Protein AF-A0A3Q3KIP5-F1 (afdb_monomer_lite)

Structure (mmCIF, N/CA/C/O backbone):
data_AF-A0A3Q3KIP5-F1
#
_entry.id   AF-A0A3Q3KIP5-F1
#
loop_
_atom_site.group_PDB
_atom_site.id
_atom_site.type_symbol
_atom_site.label_atom_id
_atom_site.label_alt_id
_atom_site.label_comp_id
_atom_site.label_asym_id
_atom_site.label_entity_id
_atom_site.label_seq_id
_atom_site.pdbx_PDB_ins_code
_atom_site.Cartn_x
_atom_site.Cartn_y
_atom_site.Cartn_z
_atom_site.occupancy
_atom_site.B_iso_or_equiv
_atom_site.auth_seq_id
_atom_site.auth_comp_id
_atom_site.auth_asym_id
_atom_site.auth_atom_id
_atom_site.pdbx_PDB_model_num
ATOM 1 N N . MET A 1 1 ? -12.267 -13.532 -20.232 1.00 54.22 1 MET A N 1
ATOM 2 C CA . MET A 1 1 ? -12.290 -14.287 -21.501 1.00 54.22 1 MET A CA 1
ATOM 3 C C . MET A 1 1 ? -12.436 -13.272 -22.616 1.00 54.22 1 MET A C 1
ATOM 5 O O . MET A 1 1 ? -13.356 -12.477 -22.500 1.00 54.22 1 MET A O 1
ATOM 9 N N . MET A 1 2 ? -11.469 -13.265 -23.543 1.00 41.56 2 MET A N 1
ATOM 10 C CA . MET A 1 2 ? -11.248 -12.455 -24.765 1.00 41.56 2 MET A CA 1
ATOM 11 C C . MET A 1 2 ? -9.712 -12.275 -24.835 1.00 41.56 2 MET A C 1
ATOM 13 O O . MET A 1 2 ? -9.169 -11.441 -24.117 1.00 41.56 2 MET A O 1
ATOM 17 N N . ASP A 1 3 ? -8.959 -13.288 -25.280 1.00 44.38 3 ASP A N 1
ATOM 18 C CA . ASP A 1 3 ? -8.572 -13.554 -26.686 1.00 44.38 3 ASP A CA 1
ATOM 19 C C . ASP A 1 3 ? -7.635 -12.470 -27.248 1.00 44.38 3 ASP A C 1
ATOM 21 O O . ASP A 1 3 ? -7.886 -11.287 -27.075 1.00 44.38 3 ASP A O 1
ATOM 25 N N . LEU A 1 4 ? -6.559 -12.744 -27.982 1.00 45.50 4 LEU A N 1
ATOM 26 C CA . LEU A 1 4 ? -5.890 -13.973 -28.396 1.00 45.50 4 LEU A CA 1
ATOM 27 C C . LEU A 1 4 ? -4.598 -13.511 -29.095 1.00 45.50 4 LEU A C 1
ATOM 29 O O . LEU A 1 4 ? -4.574 -12.483 -29.771 1.00 45.50 4 LEU A O 1
ATOM 33 N N . PHE A 1 5 ? -3.533 -14.285 -28.928 1.00 45.41 5 PHE A N 1
ATOM 34 C CA . PHE A 1 5 ? -2.300 -14.221 -29.707 1.00 45.41 5 PHE A CA 1
ATOM 35 C C . PHE A 1 5 ? -2.549 -14.043 -31.222 1.00 45.41 5 PHE A C 1
ATOM 37 O O . PHE A 1 5 ? -3.256 -14.841 -31.831 1.00 45.41 5 PHE A O 1
ATOM 44 N N . GLY A 1 6 ? -1.862 -13.087 -31.853 1.00 39.81 6 GLY A N 1
ATOM 45 C CA . GLY A 1 6 ? -1.513 -13.137 -33.281 1.00 39.81 6 GLY A CA 1
ATOM 46 C C . GL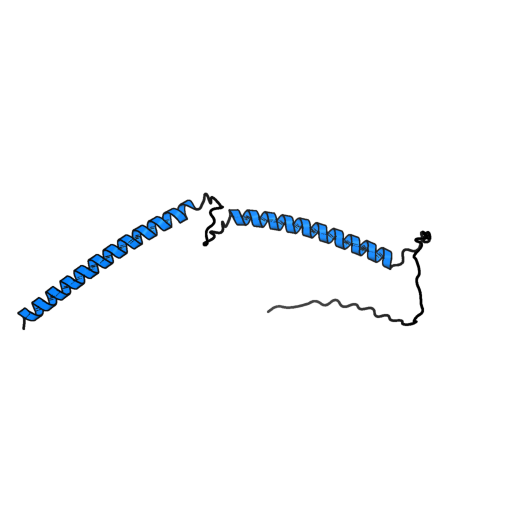Y A 1 6 ? 0.010 -13.214 -33.373 1.00 39.81 6 GLY A C 1
ATOM 47 O O . GLY A 1 6 ? 0.685 -12.244 -33.052 1.00 39.81 6 GLY A O 1
ATOM 48 N N . ARG A 1 7 ? 0.611 -14.405 -33.490 1.00 45.00 7 ARG A N 1
ATOM 49 C CA . ARG A 1 7 ? 0.862 -15.167 -34.731 1.00 45.00 7 ARG A CA 1
ATOM 50 C C . ARG A 1 7 ? 1.608 -14.328 -35.776 1.00 45.00 7 ARG A C 1
ATOM 52 O O . ARG A 1 7 ? 1.023 -13.484 -36.440 1.00 45.00 7 ARG A O 1
ATOM 59 N N . GLY A 1 8 ? 2.886 -14.656 -35.946 1.00 39.84 8 GLY A N 1
ATOM 60 C CA . GLY A 1 8 ? 3.764 -14.161 -37.002 1.00 39.84 8 GLY A CA 1
ATOM 61 C C . GLY A 1 8 ? 5.052 -14.983 -37.042 1.00 39.84 8 GLY A C 1
ATOM 62 O O . GLY A 1 8 ? 6.115 -14.481 -36.701 1.00 39.84 8 GLY A O 1
ATOM 63 N N . GLU A 1 9 ? 4.932 -16.270 -37.377 1.00 53.97 9 GLU A N 1
ATOM 64 C CA . GLU A 1 9 ? 6.056 -17.148 -37.723 1.00 53.97 9 GLU A CA 1
ATOM 65 C C . GLU A 1 9 ? 6.555 -16.804 -39.130 1.00 53.97 9 GLU A C 1
ATOM 67 O O . GLU A 1 9 ? 5.750 -16.756 -40.056 1.00 53.97 9 GLU A O 1
ATOM 72 N N . LEU A 1 10 ? 7.868 -16.656 -39.305 1.00 49.66 10 LEU A N 1
ATOM 73 C CA . LEU A 1 10 ? 8.561 -16.901 -40.573 1.00 49.66 10 LEU A CA 1
ATOM 74 C C . LEU A 1 10 ? 9.946 -17.457 -40.234 1.00 49.66 10 LEU A C 1
ATOM 76 O O . LEU A 1 10 ? 10.886 -16.725 -39.931 1.00 49.66 10 LEU A O 1
ATOM 80 N N . GLY A 1 11 ? 10.026 -18.786 -40.206 1.00 45.88 11 GLY A N 1
ATOM 81 C CA . GLY A 1 11 ? 11.277 -19.517 -40.090 1.00 45.88 11 GLY A CA 1
ATOM 82 C C . GLY A 1 11 ? 12.034 -19.542 -41.413 1.00 45.88 11 GLY A C 1
ATOM 83 O O . GLY A 1 11 ? 11.425 -19.565 -42.479 1.00 45.88 11 GLY A O 1
ATOM 84 N N . LEU A 1 12 ? 13.360 -19.612 -41.328 1.00 50.06 12 LEU A N 1
ATOM 85 C CA . LEU A 1 12 ? 14.213 -20.107 -42.403 1.00 50.06 12 LEU A CA 1
ATOM 86 C C . LEU A 1 12 ? 15.291 -21.003 -41.788 1.00 50.06 12 LEU A C 1
ATOM 88 O O . LEU A 1 12 ? 16.174 -20.559 -41.059 1.00 50.06 12 LEU A O 1
ATOM 92 N N . LEU A 1 13 ? 15.125 -22.294 -42.064 1.00 52.81 13 LEU A N 1
ATOM 93 C CA . LEU A 1 13 ? 16.060 -23.385 -41.829 1.00 52.81 13 LEU A CA 1
ATOM 94 C C . LEU A 1 13 ? 17.194 -23.342 -42.863 1.00 52.81 13 LEU A C 1
ATOM 96 O O . LEU A 1 13 ? 16.955 -23.079 -44.038 1.00 52.81 13 LEU A O 1
ATOM 100 N N . GLY A 1 14 ? 18.393 -23.719 -42.427 1.00 37.22 14 GLY A N 1
ATOM 101 C CA . GLY A 1 14 ? 19.521 -24.128 -43.269 1.00 37.22 14 GLY A CA 1
ATOM 102 C C . GLY A 1 14 ? 20.806 -24.050 -42.440 1.00 37.22 14 GLY A C 1
ATOM 103 O O . GLY A 1 14 ? 21.183 -22.961 -42.034 1.00 37.22 14 GLY A O 1
ATOM 104 N N . GLY A 1 15 ? 21.494 -25.119 -42.033 1.00 48.72 15 GLY A N 1
ATOM 105 C CA . GLY A 1 15 ? 21.565 -26.487 -42.551 1.00 48.72 15 GLY A CA 1
ATOM 106 C C . GLY A 1 15 ? 22.882 -26.669 -43.318 1.00 48.72 15 GLY A C 1
ATOM 107 O O . GLY A 1 15 ? 23.013 -26.106 -44.398 1.00 48.72 15 GLY A O 1
ATOM 108 N N . GLY A 1 16 ? 23.832 -27.432 -42.757 1.00 39.19 16 GLY A N 1
ATOM 109 C CA . GLY A 1 16 ? 25.137 -27.785 -43.356 1.00 39.19 16 GLY A CA 1
ATOM 110 C C . GLY A 1 16 ? 26.301 -27.500 -42.388 1.00 39.19 16 GLY A C 1
ATOM 111 O O . GLY A 1 16 ? 26.690 -26.349 -42.254 1.00 39.19 16 GLY A O 1
ATOM 112 N N . GLU A 1 17 ? 26.777 -28.388 -41.509 1.00 41.97 17 GLU A N 1
ATOM 113 C CA . GLU A 1 17 ? 27.290 -29.768 -41.644 1.00 41.97 17 GLU A CA 1
ATOM 114 C C . GLU A 1 17 ? 28.788 -29.830 -42.026 1.00 41.97 17 GLU A C 1
ATOM 116 O O . GLU A 1 17 ? 29.173 -29.505 -43.141 1.00 41.97 17 GLU A O 1
ATOM 121 N N . GLY A 1 18 ? 29.610 -30.300 -41.070 1.00 41.03 18 GLY A N 1
ATOM 122 C CA . GLY A 1 18 ? 30.866 -31.027 -41.314 1.00 41.03 18 GLY A CA 1
ATOM 123 C C . GLY A 1 18 ? 32.179 -30.230 -41.350 1.00 41.03 18 GLY A C 1
ATOM 124 O O . GLY A 1 18 ? 32.469 -29.543 -42.317 1.00 41.03 18 GLY A O 1
ATOM 125 N N . LEU A 1 19 ? 33.061 -30.440 -40.362 1.00 37.38 19 LEU A N 1
ATOM 126 C CA . LEU A 1 19 ? 34.166 -31.421 -40.441 1.00 37.38 19 LEU A CA 1
ATOM 127 C C . LEU A 1 19 ? 35.283 -31.075 -39.419 1.00 37.38 19 LEU A C 1
ATOM 129 O O . LEU A 1 19 ? 36.146 -30.247 -39.672 1.00 37.38 19 LEU A O 1
ATOM 133 N N . ARG A 1 20 ? 35.189 -31.726 -38.252 1.00 46.00 20 ARG A N 1
ATOM 134 C CA . ARG A 1 20 ? 36.238 -32.319 -37.390 1.00 46.00 20 ARG A CA 1
ATOM 135 C C . ARG A 1 20 ? 37.701 -31.829 -37.422 1.00 46.00 20 ARG A C 1
ATOM 137 O O . ARG A 1 20 ? 38.338 -31.813 -38.465 1.00 46.00 20 ARG A O 1
ATOM 144 N N . ASP A 1 21 ? 38.196 -31.667 -36.188 1.00 48.19 21 ASP A N 1
ATOM 145 C CA . ASP A 1 21 ? 39.485 -32.094 -35.610 1.00 48.19 21 ASP A CA 1
ATOM 146 C C . ASP A 1 21 ? 40.768 -31.857 -36.430 1.00 48.19 21 ASP A C 1
ATOM 148 O O . ASP A 1 21 ? 40.976 -32.493 -37.456 1.00 48.19 21 ASP A O 1
ATOM 152 N N . ASP A 1 22 ? 41.719 -31.076 -35.907 1.00 44.44 22 ASP A N 1
ATOM 153 C CA . ASP A 1 22 ? 42.742 -31.638 -35.007 1.00 44.44 22 ASP A CA 1
ATOM 154 C C . ASP A 1 22 ? 43.742 -30.562 -34.521 1.00 44.44 22 ASP A C 1
ATOM 156 O O . ASP A 1 22 ? 44.308 -29.797 -35.295 1.00 44.44 22 ASP A O 1
ATOM 160 N N . VAL A 1 23 ? 43.920 -30.546 -33.198 1.00 47.69 23 VAL A N 1
ATOM 161 C CA . VAL A 1 23 ? 45.144 -30.257 -32.429 1.00 47.69 23 VAL A CA 1
ATOM 162 C C . VAL A 1 23 ? 45.901 -28.931 -32.636 1.00 47.69 23 VAL A C 1
ATOM 164 O O . VAL A 1 23 ? 46.677 -28.726 -33.561 1.00 47.69 23 VAL A O 1
ATOM 167 N N . GLY A 1 24 ? 45.854 -28.131 -31.562 1.00 40.50 24 GLY A N 1
ATOM 168 C CA . GLY A 1 24 ? 47.088 -27.701 -30.896 1.00 40.50 24 GLY A CA 1
ATOM 169 C C . GLY A 1 24 ? 47.489 -26.241 -31.064 1.00 40.50 24 GLY A C 1
ATOM 170 O O . GLY A 1 24 ? 48.405 -25.922 -31.812 1.00 40.50 24 GLY A O 1
ATOM 171 N N . VAL A 1 25 ? 46.881 -25.367 -30.261 1.00 46.94 25 VAL A N 1
ATOM 172 C CA . VAL A 1 25 ? 47.417 -24.036 -29.933 1.00 46.94 25 VAL A CA 1
ATOM 173 C C . VAL A 1 25 ? 48.746 -24.186 -29.179 1.00 46.94 25 VAL A C 1
ATOM 175 O O . VAL A 1 25 ? 48.804 -24.920 -28.191 1.00 46.94 25 VAL A O 1
ATOM 178 N N . PRO A 1 26 ? 49.782 -23.416 -29.555 1.00 47.12 26 PRO A N 1
ATOM 179 C CA . PRO A 1 26 ? 50.482 -22.635 -28.536 1.00 47.12 26 PRO A CA 1
ATOM 180 C C . PRO A 1 26 ? 50.665 -21.165 -28.949 1.00 47.12 26 PRO A C 1
ATOM 182 O O . PRO A 1 26 ? 51.354 -20.853 -29.914 1.00 47.12 26 PRO A O 1
ATOM 185 N N . GLY A 1 27 ? 50.112 -20.266 -28.126 1.00 47.53 27 GLY A N 1
ATOM 186 C CA . GLY A 1 27 ? 50.667 -18.927 -27.885 1.00 47.53 27 GLY A CA 1
ATOM 187 C C . GLY A 1 27 ? 50.332 -17.858 -28.922 1.00 47.53 27 GLY A C 1
ATOM 188 O O . GLY A 1 27 ? 51.172 -17.476 -29.726 1.00 47.53 27 GLY A O 1
ATOM 189 N N . ILE A 1 28 ? 49.105 -17.345 -28.858 1.00 47.75 28 ILE A N 1
ATOM 190 C CA . ILE A 1 28 ? 48.499 -16.368 -29.771 1.00 47.75 28 ILE A CA 1
ATOM 191 C C . ILE A 1 28 ? 49.326 -15.069 -29.847 1.00 47.75 28 ILE A C 1
ATOM 193 O O . ILE A 1 28 ? 49.233 -14.190 -28.990 1.00 47.75 28 ILE A O 1
ATOM 197 N N . SER A 1 29 ? 50.111 -14.938 -30.916 1.00 45.91 29 SER A N 1
ATOM 198 C CA . SER A 1 29 ? 50.541 -13.651 -31.458 1.00 45.91 29 SER A CA 1
ATOM 199 C C . SER A 1 29 ? 49.300 -12.939 -31.989 1.00 45.91 29 SER A C 1
ATOM 201 O O . SER A 1 29 ? 48.664 -13.420 -32.927 1.00 45.91 29 SER A O 1
ATOM 203 N N . TRP A 1 30 ? 48.938 -11.791 -31.416 1.00 49.75 30 TRP A N 1
ATOM 204 C CA . TRP A 1 30 ? 47.985 -10.882 -32.054 1.00 49.75 30 TRP A CA 1
ATOM 205 C C . TRP A 1 30 ? 48.711 -10.157 -33.187 1.00 49.75 30 TRP A C 1
ATOM 207 O O . TRP A 1 30 ? 48.966 -8.955 -33.128 1.00 49.75 30 TRP A O 1
ATOM 217 N N . SER A 1 31 ? 49.096 -10.893 -34.227 1.00 50.84 31 SER A N 1
ATOM 218 C CA . SER A 1 31 ? 49.396 -10.271 -35.505 1.00 50.84 31 SER A CA 1
ATOM 219 C C . SER A 1 31 ? 48.112 -9.593 -35.958 1.00 50.84 31 SER A C 1
ATOM 221 O O . SER A 1 31 ? 47.136 -10.266 -36.288 1.00 50.84 31 SER A O 1
ATOM 223 N N . ALA A 1 32 ? 48.105 -8.261 -35.924 1.00 49.38 32 ALA A N 1
ATOM 224 C CA . ALA A 1 32 ? 47.066 -7.436 -36.511 1.00 49.38 32 ALA A CA 1
ATOM 225 C C . ALA A 1 32 ? 47.082 -7.649 -38.030 1.00 49.38 32 ALA A C 1
ATOM 227 O O . ALA A 1 32 ? 47.637 -6.854 -38.789 1.00 49.38 32 ALA A O 1
ATOM 228 N N . SER A 1 33 ? 46.508 -8.760 -38.486 1.00 47.69 33 SER A N 1
ATOM 229 C CA . SER A 1 33 ? 46.136 -8.924 -39.877 1.00 47.69 33 SER A CA 1
ATOM 230 C C . SER A 1 33 ? 45.082 -7.862 -40.148 1.00 47.69 33 SER A C 1
ATOM 232 O O . SER A 1 33 ? 43.951 -7.978 -39.672 1.00 47.69 33 SER A O 1
ATOM 234 N N . ARG A 1 34 ? 45.476 -6.793 -40.853 1.00 53.19 34 ARG A N 1
ATOM 235 C CA . ARG A 1 34 ? 44.536 -5.852 -41.463 1.00 53.19 34 ARG A CA 1
ATOM 236 C C . ARG A 1 34 ? 43.553 -6.686 -42.269 1.00 53.19 34 ARG A C 1
ATOM 238 O O . ARG A 1 34 ? 43.912 -7.223 -43.315 1.00 53.19 34 ARG A O 1
ATOM 245 N N . LEU A 1 35 ? 42.348 -6.840 -41.736 1.00 55.34 35 LEU A N 1
ATOM 246 C CA . LEU A 1 35 ? 41.237 -7.364 -42.504 1.00 55.34 35 LEU A CA 1
ATOM 247 C C . LEU A 1 35 ? 41.034 -6.422 -43.702 1.00 55.34 35 LEU A C 1
ATOM 249 O O . LEU A 1 35 ? 41.201 -5.208 -43.539 1.00 55.34 35 LEU A O 1
ATOM 253 N N . PRO A 1 36 ? 40.738 -6.951 -44.900 1.00 51.34 36 PRO A N 1
ATOM 254 C CA . PRO A 1 36 ? 40.368 -6.110 -46.023 1.00 51.34 36 PRO A CA 1
ATOM 255 C C . PRO A 1 36 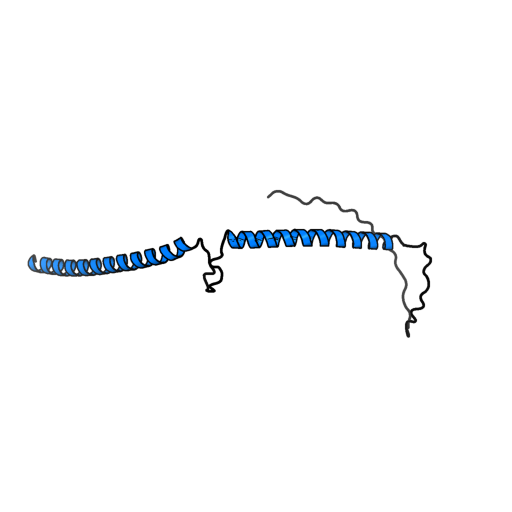? 39.153 -5.272 -45.616 1.00 51.34 36 PRO A C 1
ATOM 257 O O . PRO A 1 36 ? 38.166 -5.806 -45.117 1.00 51.34 36 PRO A O 1
ATOM 260 N N . ASP A 1 37 ? 39.253 -3.966 -45.836 1.00 55.41 37 ASP A N 1
ATOM 261 C CA . ASP A 1 37 ? 38.301 -2.907 -45.461 1.00 55.41 37 ASP A CA 1
ATOM 262 C C . ASP A 1 37 ? 36.905 -3.045 -46.119 1.00 55.41 37 ASP A C 1
ATOM 264 O O . ASP A 1 37 ? 36.039 -2.201 -45.925 1.00 55.41 37 ASP A O 1
ATOM 268 N N . ASP A 1 38 ? 36.666 -4.117 -46.885 1.00 58.34 38 ASP A N 1
ATOM 269 C CA . ASP A 1 38 ? 35.514 -4.274 -47.786 1.00 58.34 38 ASP A CA 1
ATOM 270 C C . ASP A 1 38 ? 34.731 -5.592 -47.609 1.00 58.34 38 ASP A C 1
ATOM 272 O O . ASP A 1 38 ? 34.058 -6.075 -48.512 1.00 58.34 38 ASP A O 1
ATOM 276 N N . MET A 1 39 ? 34.789 -6.221 -46.433 1.00 54.22 39 MET A N 1
ATOM 277 C CA . MET A 1 39 ? 33.876 -7.325 -46.109 1.00 54.22 39 MET A CA 1
ATOM 278 C C . MET A 1 39 ? 33.399 -7.214 -44.665 1.00 54.22 39 MET A C 1
ATOM 280 O O . MET A 1 39 ? 33.869 -7.913 -43.772 1.00 54.22 39 MET A O 1
ATOM 284 N N . TYR A 1 40 ? 32.403 -6.356 -44.438 1.00 60.81 40 TYR A N 1
ATOM 285 C CA . TYR A 1 40 ? 31.437 -6.618 -43.375 1.00 60.81 40 TYR A CA 1
ATOM 286 C C . TYR A 1 40 ? 30.510 -7.720 -43.898 1.00 60.81 40 TYR A C 1
ATOM 288 O O . TYR A 1 40 ? 29.715 -7.452 -44.802 1.00 60.81 40 TYR A O 1
ATOM 296 N N . PRO A 1 41 ? 30.572 -8.965 -43.389 1.00 60.78 41 PRO A N 1
ATOM 297 C CA . PRO A 1 41 ? 29.563 -9.949 -43.748 1.00 60.78 41 PRO A CA 1
ATOM 298 C C . PRO A 1 41 ? 28.203 -9.428 -43.260 1.00 60.78 41 PRO A C 1
ATOM 300 O O . PRO A 1 41 ? 28.147 -8.583 -42.363 1.00 60.78 41 PRO A O 1
ATOM 303 N N . ALA A 1 42 ? 27.090 -9.953 -43.778 1.00 62.03 42 ALA A N 1
ATOM 304 C CA . ALA A 1 42 ? 25.742 -9.604 -43.304 1.00 62.03 42 ALA A CA 1
ATOM 305 C C . ALA A 1 42 ? 25.593 -9.657 -41.757 1.00 62.03 42 ALA A C 1
ATOM 307 O O . ALA A 1 42 ? 24.763 -8.951 -41.184 1.00 62.03 42 ALA A O 1
ATOM 308 N N . SER A 1 43 ? 26.453 -10.421 -41.068 1.00 69.88 43 SER A N 1
ATOM 309 C CA . SER A 1 43 ? 26.594 -10.473 -39.608 1.00 69.88 43 SER A CA 1
ATOM 310 C C . SER A 1 43 ? 27.072 -9.168 -38.948 1.00 69.88 43 SER A C 1
ATOM 312 O O . SER A 1 43 ? 26.646 -8.869 -37.835 1.00 69.88 43 SER A O 1
ATOM 314 N N . GLY A 1 44 ? 27.916 -8.365 -39.604 1.00 76.81 44 GLY A N 1
ATOM 315 C CA . GLY A 1 44 ? 28.427 -7.099 -39.069 1.00 76.81 44 GLY A CA 1
ATOM 316 C C . GLY A 1 44 ? 27.376 -5.987 -39.064 1.00 76.81 44 GLY A C 1
ATOM 317 O O . GLY A 1 44 ? 27.242 -5.257 -38.082 1.00 76.81 44 GLY A O 1
ATOM 318 N N . LEU A 1 45 ? 26.562 -5.920 -40.122 1.00 84.31 45 LEU A N 1
ATOM 319 C CA . LEU A 1 45 ? 25.412 -5.013 -40.187 1.00 84.31 45 LEU A CA 1
ATOM 320 C C . LEU A 1 45 ? 24.316 -5.426 -39.195 1.00 84.31 45 LEU A C 1
ATOM 322 O O . LEU A 1 45 ? 23.765 -4.570 -38.503 1.00 84.31 45 LEU A O 1
ATOM 326 N N . ALA A 1 46 ? 24.049 -6.729 -39.059 1.00 88.94 46 ALA A N 1
ATOM 327 C CA . ALA A 1 46 ? 23.107 -7.248 -38.067 1.00 88.94 46 ALA A CA 1
ATOM 328 C C . ALA A 1 46 ? 23.553 -6.943 -36.625 1.00 88.94 46 ALA A C 1
ATOM 330 O O . ALA A 1 46 ? 22.737 -6.523 -35.804 1.00 88.94 46 ALA A O 1
ATOM 331 N N . LEU A 1 47 ? 24.849 -7.084 -36.322 1.00 92.50 47 LEU A N 1
ATOM 332 C CA . LEU A 1 47 ? 25.411 -6.738 -35.015 1.00 92.50 47 LEU A CA 1
ATOM 333 C C . LEU A 1 47 ? 25.293 -5.235 -34.718 1.00 92.50 47 LEU A C 1
ATOM 335 O O . LEU A 1 47 ? 24.888 -4.858 -33.618 1.00 92.50 47 LEU A O 1
ATOM 339 N N . ALA A 1 48 ? 25.600 -4.375 -35.694 1.00 90.69 48 ALA A N 1
ATOM 340 C CA . ALA A 1 48 ? 25.463 -2.927 -35.549 1.00 90.69 48 ALA A CA 1
ATOM 341 C C . ALA A 1 48 ? 24.001 -2.507 -35.308 1.00 90.69 48 ALA A C 1
ATOM 343 O O . ALA A 1 48 ? 23.731 -1.687 -34.425 1.00 90.69 48 ALA A O 1
ATOM 344 N N . ALA A 1 49 ? 23.056 -3.110 -36.036 1.00 93.88 49 ALA A N 1
ATOM 345 C CA . ALA A 1 49 ? 21.626 -2.872 -35.858 1.00 93.88 49 ALA A CA 1
ATOM 346 C C . ALA A 1 49 ? 21.130 -3.342 -34.480 1.00 93.88 49 ALA A C 1
ATOM 348 O O . ALA A 1 49 ? 20.460 -2.583 -33.781 1.00 93.88 49 ALA A O 1
ATOM 349 N N . ALA A 1 50 ? 21.517 -4.546 -34.046 1.00 96.44 50 ALA A N 1
ATOM 350 C CA . ALA A 1 50 ? 21.163 -5.072 -32.728 1.00 96.44 50 ALA A CA 1
ATOM 351 C C . ALA A 1 50 ? 21.715 -4.193 -31.595 1.00 96.44 50 ALA A C 1
ATOM 353 O O . ALA A 1 50 ? 21.013 -3.885 -30.635 1.00 96.44 50 ALA A O 1
ATOM 354 N N . TYR A 1 51 ? 22.958 -3.727 -31.721 1.00 97.12 51 TYR A N 1
ATOM 355 C CA . TYR A 1 51 ? 23.558 -2.818 -30.750 1.00 97.12 51 TYR A CA 1
ATOM 356 C C . TYR A 1 51 ? 22.824 -1.471 -30.678 1.00 97.12 51 TYR A C 1
ATOM 358 O O . TYR A 1 51 ? 22.613 -0.932 -29.588 1.00 97.12 51 TYR A O 1
ATOM 366 N N . HIS A 1 52 ? 22.402 -0.930 -31.824 1.00 98.00 52 HIS A N 1
ATOM 367 C CA . HIS A 1 52 ? 21.613 0.298 -31.870 1.00 98.00 52 HIS A CA 1
AT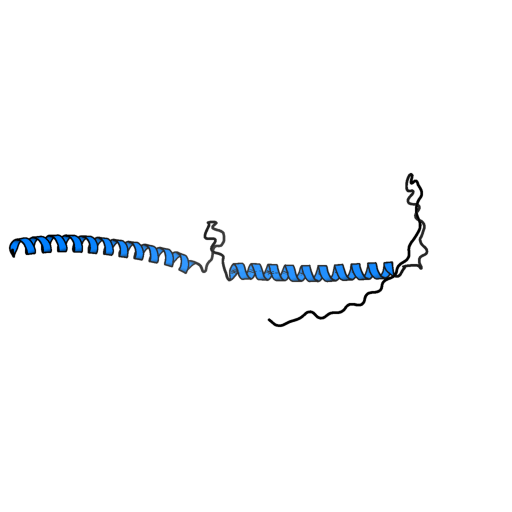OM 368 C C . HIS A 1 52 ? 20.212 0.124 -31.256 1.00 98.00 52 HIS A C 1
ATOM 370 O O . HIS A 1 52 ? 19.770 0.988 -30.492 1.00 98.00 52 HIS A O 1
ATOM 376 N N . ASP A 1 53 ? 19.542 -1.003 -31.519 1.00 98.19 53 ASP A N 1
ATOM 377 C CA . ASP A 1 53 ? 18.256 -1.345 -30.895 1.00 98.19 53 ASP A CA 1
ATOM 378 C C . ASP A 1 53 ? 18.382 -1.431 -29.369 1.00 98.19 53 ASP A C 1
ATOM 380 O O . ASP A 1 53 ? 17.635 -0.776 -28.639 1.00 98.19 53 ASP A O 1
ATOM 384 N N . ILE A 1 54 ? 19.397 -2.151 -28.877 1.00 98.00 54 ILE A N 1
ATOM 385 C CA . ILE A 1 54 ? 19.667 -2.287 -27.440 1.00 98.00 54 ILE A CA 1
ATOM 386 C C . ILE A 1 54 ? 19.870 -0.913 -26.793 1.00 98.00 54 ILE A C 1
ATOM 388 O O . ILE A 1 54 ? 19.269 -0.636 -25.754 1.00 98.00 54 ILE A O 1
ATOM 392 N N . LYS A 1 55 ? 20.664 -0.026 -27.409 1.00 98.56 55 LYS A N 1
ATOM 393 C CA . LYS A 1 55 ? 20.849 1.347 -26.909 1.00 98.56 55 LYS A CA 1
ATOM 394 C C . LYS A 1 55 ? 19.539 2.116 -26.824 1.00 98.56 55 LYS A C 1
ATOM 396 O O . LYS A 1 55 ? 19.280 2.784 -25.825 1.00 98.56 55 LYS A O 1
ATOM 401 N N . THR A 1 56 ? 18.721 2.025 -27.866 1.00 98.50 56 THR A N 1
ATOM 402 C CA . THR A 1 56 ? 17.447 2.745 -27.944 1.00 98.50 56 THR A CA 1
ATOM 403 C C . THR A 1 56 ? 16.472 2.243 -26.882 1.00 98.50 56 THR A C 1
ATOM 405 O O . THR A 1 56 ? 15.863 3.044 -26.167 1.00 98.50 56 THR A O 1
ATOM 408 N N . ARG A 1 57 ? 16.374 0.920 -26.710 1.00 98.69 57 ARG A N 1
ATOM 409 C CA . ARG A 1 57 ? 15.561 0.295 -25.659 1.00 98.69 57 ARG A CA 1
ATOM 410 C C . ARG A 1 57 ? 16.039 0.684 -24.265 1.00 98.69 57 ARG A C 1
ATOM 412 O O . ARG A 1 57 ? 15.208 1.026 -23.427 1.00 98.69 57 ARG A O 1
ATOM 419 N N . LEU A 1 58 ? 17.351 0.698 -24.027 1.00 98.69 58 LEU A N 1
ATOM 420 C CA . LEU A 1 58 ? 17.921 1.109 -22.743 1.00 98.69 58 LEU A CA 1
ATOM 421 C C . LEU A 1 58 ? 17.550 2.560 -22.405 1.00 98.69 58 LEU A C 1
ATOM 423 O O . LEU A 1 58 ? 17.032 2.819 -21.322 1.00 98.69 58 LEU A O 1
ATOM 427 N N . ALA A 1 59 ? 17.702 3.479 -23.360 1.00 98.50 59 ALA A N 1
ATOM 428 C CA . ALA A 1 59 ? 17.326 4.878 -23.169 1.00 98.50 59 ALA A CA 1
ATOM 429 C C . ALA A 1 59 ? 15.819 5.057 -22.889 1.00 98.50 59 ALA A C 1
ATOM 431 O O . ALA A 1 59 ? 15.426 5.919 -22.098 1.00 98.50 59 ALA A O 1
ATOM 432 N N . SER A 1 60 ? 14.946 4.247 -23.505 1.00 98.50 60 SER A N 1
ATOM 433 C CA . SER A 1 60 ? 13.511 4.259 -23.175 1.00 98.50 60 SER A CA 1
ATOM 434 C C . SER A 1 60 ? 13.261 3.808 -21.739 1.00 98.50 60 SER A C 1
ATOM 436 O O . SER A 1 60 ? 12.604 4.524 -20.980 1.00 98.50 60 SER A O 1
ATOM 438 N N . LEU A 1 61 ? 13.855 2.679 -21.342 1.00 98.62 61 LEU A N 1
ATOM 439 C CA . LEU A 1 61 ? 13.716 2.127 -19.995 1.00 98.62 61 LEU A CA 1
ATOM 440 C C . LEU A 1 61 ? 14.215 3.100 -18.922 1.00 98.62 61 LEU A C 1
ATOM 442 O O . LEU A 1 61 ? 13.572 3.244 -17.887 1.00 98.62 61 LEU A O 1
ATOM 446 N N . GLU A 1 62 ? 15.312 3.817 -19.160 1.00 98.56 62 GLU A N 1
ATOM 447 C CA . GLU A 1 62 ? 15.828 4.835 -18.234 1.00 98.56 62 GLU A CA 1
ATOM 448 C C . GLU A 1 62 ? 14.838 5.993 -18.024 1.00 98.56 62 GLU A C 1
ATOM 450 O O . GLU A 1 62 ? 14.624 6.445 -16.889 1.00 98.56 62 GLU A O 1
ATOM 455 N N . ARG A 1 63 ? 14.173 6.446 -19.096 1.00 98.56 63 ARG A N 1
ATOM 456 C CA . ARG A 1 63 ? 13.115 7.467 -19.009 1.00 98.56 63 ARG A CA 1
ATOM 457 C C . ARG A 1 63 ? 11.883 6.943 -18.278 1.00 98.56 63 ARG A C 1
ATOM 459 O O . ARG A 1 63 ? 11.353 7.635 -17.406 1.00 98.56 63 ARG A O 1
ATOM 466 N N . GLU A 1 64 ? 11.435 5.732 -18.598 1.00 98.50 64 GLU A N 1
ATOM 467 C CA . GLU A 1 64 ? 10.286 5.094 -17.947 1.00 98.50 64 GLU A CA 1
ATOM 468 C C . GLU A 1 64 ? 10.543 4.868 -16.454 1.00 98.50 64 GLU A C 1
ATOM 470 O O . GLU A 1 64 ? 9.713 5.232 -15.623 1.00 98.50 64 GLU A O 1
ATOM 475 N N . ASN A 1 65 ? 11.729 4.380 -16.090 1.00 98.44 65 ASN A N 1
ATOM 476 C C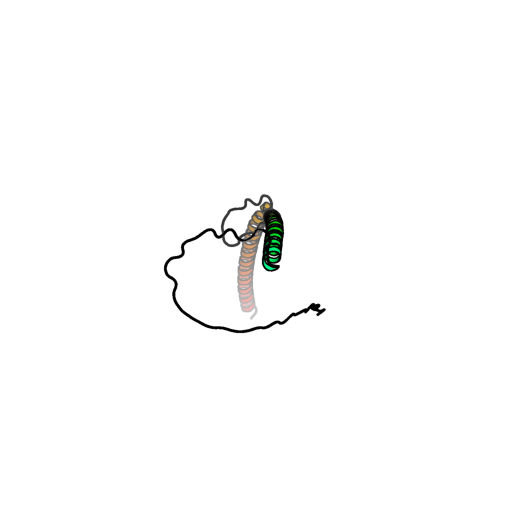A . ASN A 1 65 ? 12.150 4.187 -14.704 1.00 98.44 65 ASN A CA 1
ATOM 477 C C . ASN A 1 65 ? 12.180 5.520 -13.938 1.00 98.44 65 ASN A C 1
ATOM 479 O O . ASN A 1 65 ? 11.654 5.621 -12.829 1.00 98.44 65 ASN A O 1
ATOM 483 N N . SER A 1 66 ? 12.694 6.584 -14.560 1.00 98.38 66 SER A N 1
ATOM 484 C CA . SER A 1 66 ? 12.658 7.934 -13.981 1.00 98.38 66 SER A CA 1
ATOM 485 C C . SER A 1 66 ? 11.225 8.440 -13.767 1.00 98.38 66 SER A C 1
ATOM 487 O O . SER A 1 66 ? 10.918 9.031 -12.729 1.00 98.38 66 SER A O 1
ATOM 489 N N . SER A 1 67 ? 10.323 8.168 -14.713 1.00 98.44 67 SER A N 1
ATOM 490 C CA . SER A 1 67 ? 8.898 8.495 -14.598 1.00 98.44 67 SER A CA 1
ATOM 491 C C . SER A 1 67 ? 8.224 7.725 -13.459 1.00 98.44 67 SER A C 1
ATOM 493 O O . SER A 1 67 ? 7.523 8.324 -12.642 1.00 98.44 67 SER A O 1
ATOM 495 N N . ILE A 1 68 ? 8.488 6.420 -13.344 1.00 98.19 68 ILE A N 1
ATOM 496 C CA . ILE A 1 68 ? 7.984 5.573 -12.255 1.00 98.19 68 ILE A CA 1
ATOM 497 C C . ILE A 1 68 ? 8.482 6.093 -10.904 1.00 98.19 68 ILE A C 1
ATOM 499 O O . ILE A 1 68 ? 7.665 6.310 -10.014 1.00 98.19 68 ILE A O 1
ATOM 503 N N . LYS A 1 69 ? 9.781 6.394 -10.761 1.00 97.38 69 LYS A N 1
ATOM 504 C CA . LYS A 1 69 ? 10.346 6.983 -9.532 1.00 97.38 69 LYS A CA 1
ATOM 505 C C . LYS A 1 69 ? 9.657 8.292 -9.149 1.00 97.38 69 LYS A C 1
ATOM 507 O O . LYS A 1 69 ? 9.348 8.505 -7.980 1.00 97.38 69 LYS A O 1
ATOM 512 N N . LYS A 1 70 ? 9.379 9.166 -10.124 1.00 97.31 70 LYS A N 1
ATOM 513 C CA . LYS A 1 70 ? 8.643 10.416 -9.884 1.00 97.31 70 LYS A CA 1
ATOM 514 C C . LYS A 1 70 ? 7.208 10.150 -9.417 1.00 97.31 70 LYS A C 1
ATOM 516 O O . LYS A 1 70 ? 6.749 10.804 -8.484 1.00 97.31 70 LYS A O 1
ATOM 521 N N . LYS A 1 71 ? 6.508 9.196 -10.041 1.00 96.69 71 LYS A N 1
ATOM 522 C CA . LYS A 1 71 ? 5.152 8.794 -9.630 1.00 96.69 71 LYS A CA 1
ATOM 523 C C . LYS A 1 71 ? 5.143 8.187 -8.228 1.00 96.69 71 LYS A C 1
ATOM 525 O O . LYS A 1 71 ? 4.254 8.519 -7.456 1.00 96.69 71 LYS A O 1
ATOM 530 N N . LEU A 1 72 ? 6.134 7.365 -7.887 1.00 93.44 72 LEU A N 1
ATOM 531 C CA . LEU A 1 72 ? 6.249 6.752 -6.565 1.00 93.44 72 LEU A CA 1
ATOM 532 C C . LEU A 1 72 ? 6.388 7.817 -5.472 1.00 93.44 72 LEU A C 1
ATOM 534 O O . LEU A 1 72 ? 5.571 7.845 -4.562 1.00 93.44 72 LEU A O 1
ATOM 538 N N . LYS A 1 73 ? 7.311 8.773 -5.641 1.00 90.75 73 LYS A N 1
ATOM 539 C CA . LYS A 1 73 ? 7.455 9.918 -4.722 1.00 90.75 73 LYS A CA 1
ATOM 540 C C . LYS A 1 73 ? 6.167 10.727 -4.571 1.00 90.75 73 LYS A C 1
ATOM 542 O O . LYS A 1 73 ? 5.843 11.214 -3.496 1.00 90.75 73 LYS A O 1
ATOM 547 N N . HIS A 1 74 ? 5.418 10.891 -5.660 1.00 90.38 74 HIS A N 1
ATOM 548 C CA . HIS A 1 74 ? 4.128 11.579 -5.620 1.00 90.38 74 HIS A CA 1
ATOM 549 C C . HIS A 1 74 ? 3.072 10.790 -4.839 1.00 90.38 74 HIS A C 1
ATOM 551 O O . HIS A 1 74 ? 2.268 11.378 -4.118 1.00 90.38 74 HIS A O 1
ATOM 557 N N . TYR A 1 75 ? 3.067 9.463 -4.971 1.00 90.00 75 TYR A N 1
ATOM 558 C CA . TYR A 1 75 ? 2.165 8.602 -4.216 1.00 90.00 75 TYR A CA 1
ATOM 559 C C . TYR A 1 75 ? 2.526 8.516 -2.737 1.00 90.00 75 TYR A C 1
ATOM 561 O O . TYR A 1 75 ? 1.605 8.516 -1.934 1.00 90.00 75 TYR A O 1
ATOM 569 N N . GLU A 1 76 ? 3.808 8.548 -2.368 1.00 85.75 76 GLU A N 1
ATOM 570 C CA . GLU A 1 76 ? 4.239 8.645 -0.962 1.00 85.75 76 GLU A CA 1
ATOM 571 C C . GLU A 1 76 ? 3.634 9.871 -0.259 1.00 85.75 76 GLU A C 1
ATOM 573 O O . GLU A 1 76 ? 3.244 9.793 0.901 1.00 85.75 76 GLU A O 1
ATOM 578 N N . VAL A 1 77 ? 3.498 10.997 -0.972 1.00 83.50 77 VAL A N 1
ATOM 579 C CA . VAL A 1 77 ? 2.863 12.214 -0.438 1.00 83.50 77 VAL A CA 1
ATOM 580 C C . VAL A 1 77 ? 1.339 12.092 -0.397 1.00 83.50 77 VAL A C 1
ATOM 582 O O . VAL A 1 77 ? 0.711 12.523 0.566 1.00 83.50 77 VAL A O 1
ATOM 585 N N . LYS A 1 78 ? 0.722 11.537 -1.448 1.00 84.69 78 LYS A N 1
ATOM 586 C CA . LYS A 1 78 ? -0.744 11.397 -1.536 1.00 84.69 78 LYS A CA 1
ATOM 587 C C . LYS A 1 78 ? -1.312 10.349 -0.588 1.00 84.69 78 LYS A C 1
ATOM 589 O O . LYS A 1 78 ? -2.447 10.484 -0.145 1.00 84.69 78 LYS A O 1
ATOM 594 N N . PHE A 1 79 ? -0.539 9.303 -0.342 1.00 80.50 79 PHE A N 1
ATOM 595 C CA . PHE A 1 79 ? -0.915 8.145 0.447 1.00 80.50 79 PHE A CA 1
ATOM 596 C C . PHE A 1 79 ? 0.237 7.822 1.402 1.00 80.50 79 PHE A C 1
ATOM 598 O O . PHE A 1 79 ? 0.977 6.865 1.163 1.00 80.50 79 PHE A O 1
ATOM 605 N N . PRO A 1 80 ? 0.428 8.625 2.464 1.00 73.12 80 PRO A N 1
ATOM 606 C CA . PRO A 1 80 ? 1.424 8.319 3.477 1.00 73.12 80 PRO A CA 1
ATOM 607 C C . PRO A 1 80 ? 1.104 6.939 4.057 1.00 73.12 80 PRO A C 1
ATOM 609 O O . PRO A 1 80 ? 0.045 6.751 4.659 1.00 73.12 80 PRO A O 1
ATOM 612 N N . MET A 1 81 ? 1.983 5.956 3.843 1.00 63.47 81 MET A N 1
ATOM 613 C CA . MET A 1 81 ? 1.837 4.666 4.511 1.00 63.47 81 MET A CA 1
ATOM 614 C C . MET A 1 81 ? 2.038 4.890 6.007 1.00 63.47 81 MET A C 1
ATOM 616 O O . MET A 1 81 ? 3.142 5.183 6.464 1.00 63.47 81 MET A O 1
ATOM 620 N N . ILE A 1 82 ? 0.960 4.742 6.768 1.00 61.06 82 ILE A N 1
ATOM 621 C CA . ILE A 1 82 ? 1.025 4.494 8.202 1.00 61.06 82 ILE A CA 1
ATOM 622 C C . ILE A 1 82 ? 1.607 3.091 8.379 1.00 61.06 82 ILE A C 1
ATOM 624 O O . ILE A 1 82 ? 0.902 2.096 8.259 1.00 61.06 82 ILE A O 1
ATOM 628 N N . SER A 1 83 ? 2.923 2.999 8.581 1.00 59.31 83 SER A N 1
ATOM 629 C CA . SER A 1 83 ? 3.539 1.741 9.001 1.00 59.31 83 SER A CA 1
ATOM 630 C C . SER A 1 83 ? 3.034 1.430 10.407 1.00 59.31 83 SER A C 1
ATOM 632 O O . SER A 1 83 ? 3.453 2.050 11.380 1.00 59.31 83 SER A O 1
ATOM 634 N N . GLU A 1 84 ? 2.098 0.488 10.497 1.00 54.25 84 GLU A N 1
ATOM 635 C CA . GLU A 1 84 ? 1.477 -0.002 11.737 1.00 54.25 84 GLU A CA 1
ATOM 636 C C . GLU A 1 84 ? 2.511 -0.618 12.698 1.00 54.25 84 GLU A C 1
ATOM 638 O O . GLU A 1 84 ? 2.266 -0.762 13.893 1.00 54.25 84 GLU A O 1
ATOM 643 N N . PHE A 1 85 ? 3.701 -0.933 12.180 1.00 56.31 85 PHE A N 1
ATOM 644 C CA . PHE A 1 85 ? 4.887 -1.266 12.954 1.00 56.31 85 PHE A CA 1
ATOM 645 C C . PHE A 1 85 ? 5.881 -0.111 12.872 1.00 56.31 85 PHE A C 1
ATOM 647 O O . PHE A 1 85 ? 6.383 0.221 11.797 1.00 56.31 85 PHE A O 1
ATOM 654 N N . GLY A 1 86 ? 6.097 0.517 14.027 1.00 57.00 86 GLY A N 1
ATOM 655 C CA . GLY A 1 86 ? 6.759 1.801 14.192 1.00 57.00 86 GLY A CA 1
ATOM 656 C C . GLY A 1 86 ? 8.041 1.990 13.389 1.00 57.00 86 GLY A C 1
ATOM 657 O O . GLY A 1 86 ? 9.021 1.282 13.576 1.00 57.00 86 GLY A O 1
ATOM 658 N N . GLU A 1 87 ? 8.053 3.047 12.586 1.00 48.66 87 GLU A N 1
ATOM 659 C CA . GLU A 1 87 ? 9.130 4.025 12.652 1.00 48.66 87 GLU A CA 1
ATOM 660 C C . GLU A 1 87 ? 8.601 5.377 12.166 1.00 48.66 87 GLU A C 1
ATOM 662 O O . GLU A 1 87 ? 8.166 5.561 11.028 1.00 48.66 87 GLU A O 1
ATOM 667 N N . GLU A 1 88 ? 8.605 6.315 13.101 1.00 54.19 88 GLU A N 1
ATOM 668 C CA . GLU A 1 88 ? 8.349 7.739 12.963 1.00 54.19 88 GLU A CA 1
ATOM 669 C C . GLU A 1 88 ? 9.273 8.342 11.895 1.00 54.19 88 GLU A C 1
ATOM 671 O O . GLU A 1 88 ? 10.383 8.784 12.186 1.00 54.19 88 GLU A O 1
ATOM 676 N N . ARG A 1 89 ? 8.868 8.315 10.620 1.00 55.06 89 ARG A N 1
ATOM 677 C CA . ARG A 1 89 ? 9.669 8.966 9.572 1.00 55.06 89 ARG A CA 1
ATOM 678 C C . ARG A 1 89 ? 8.919 9.602 8.417 1.00 55.06 89 ARG A C 1
ATOM 680 O O . ARG A 1 89 ? 9.533 9.885 7.399 1.00 55.06 89 ARG A O 1
ATOM 687 N N . MET A 1 90 ? 7.645 9.933 8.595 1.00 48.38 90 MET A N 1
ATOM 688 C CA . MET A 1 90 ? 6.995 10.949 7.769 1.00 48.38 90 MET A CA 1
ATOM 689 C C . MET A 1 90 ? 6.092 11.780 8.668 1.00 48.38 90 MET A C 1
ATOM 691 O O . MET A 1 90 ? 5.032 11.322 9.088 1.00 48.38 90 MET A O 1
ATOM 695 N N . LEU A 1 91 ? 6.530 13.004 8.973 1.00 51.38 91 LEU A N 1
ATOM 696 C CA . LEU A 1 91 ? 5.703 14.034 9.589 1.00 51.38 91 LEU A CA 1
ATOM 697 C C . LEU A 1 91 ? 4.572 14.361 8.600 1.00 51.38 91 LEU A C 1
ATOM 699 O O . LEU A 1 91 ? 4.675 15.229 7.738 1.00 51.38 91 LEU A O 1
ATOM 703 N N . CYS A 1 92 ? 3.521 13.556 8.649 1.00 48.72 92 CYS A N 1
ATOM 704 C CA . CYS A 1 92 ? 2.325 13.720 7.856 1.00 48.72 92 CYS A CA 1
ATOM 705 C C . CYS A 1 92 ? 1.569 14.922 8.430 1.00 48.72 92 CYS A C 1
ATOM 707 O O . CYS A 1 92 ? 0.789 14.785 9.370 1.00 48.72 92 CYS A O 1
ATOM 709 N N . CYS A 1 93 ? 1.795 16.115 7.870 1.00 52.88 93 CYS A N 1
ATOM 710 C CA . CYS A 1 93 ? 1.064 17.329 8.254 1.00 52.88 93 CYS A CA 1
ATOM 711 C C . CYS A 1 93 ? -0.462 17.213 8.041 1.00 52.88 93 CYS A C 1
ATOM 713 O O . CYS A 1 93 ? -1.206 18.064 8.510 1.00 52.88 93 CYS A O 1
ATOM 715 N N . SER A 1 94 ? -0.949 16.168 7.358 1.00 52.69 94 SER A N 1
ATOM 716 C CA . SER A 1 94 ? -2.378 15.857 7.216 1.00 52.69 94 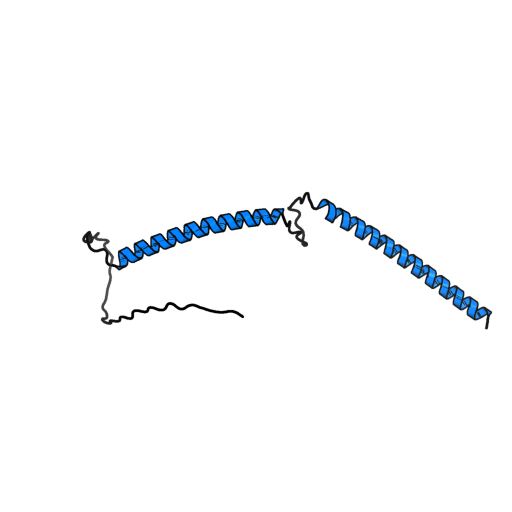SER A CA 1
ATOM 717 C C . SER A 1 94 ? -2.897 14.800 8.199 1.00 52.69 94 SER A C 1
ATOM 719 O O . SER A 1 94 ? -4.067 14.443 8.123 1.00 52.69 94 SER A O 1
ATOM 721 N N . CYS A 1 95 ? -2.058 14.274 9.098 1.00 52.88 95 CYS A N 1
ATOM 722 C CA . CYS A 1 95 ? -2.424 13.217 10.048 1.00 52.88 95 CYS A CA 1
ATOM 723 C C . CYS A 1 95 ? -2.897 13.757 11.410 1.00 52.88 95 CYS A C 1
ATOM 725 O O . CYS A 1 95 ? -3.210 12.974 12.307 1.00 52.88 95 CYS A O 1
ATOM 727 N N . GLU A 1 96 ? -3.031 15.080 11.556 1.00 53.34 96 GLU A N 1
ATOM 728 C CA . GLU A 1 96 ? -3.679 15.703 12.718 1.00 53.34 96 GLU A CA 1
ATOM 729 C C . GLU A 1 96 ? -5.071 15.125 13.067 1.00 53.34 96 GLU A C 1
ATOM 731 O O . GLU A 1 96 ? -5.366 15.050 14.260 1.00 53.34 96 GLU A O 1
ATOM 736 N N . PRO A 1 97 ? -5.928 14.692 12.112 1.00 57.12 97 PRO A N 1
ATOM 737 C CA . PRO A 1 97 ? -7.207 14.059 12.441 1.00 57.12 97 PRO A CA 1
ATOM 738 C C . PRO A 1 97 ? -7.022 12.669 13.059 1.00 57.12 97 PRO A C 1
ATOM 740 O O . PRO A 1 97 ? -7.625 12.366 14.079 1.00 57.12 97 PRO A O 1
ATOM 743 N N . ILE A 1 98 ? -6.104 11.862 12.515 1.00 58.22 98 ILE A N 1
ATOM 744 C CA . ILE A 1 98 ? -5.907 10.458 12.914 1.00 58.22 98 ILE A CA 1
ATOM 745 C C . ILE A 1 98 ? -5.436 10.363 14.373 1.00 58.22 98 ILE A C 1
ATOM 747 O O . ILE A 1 98 ? -5.885 9.499 15.122 1.00 58.22 98 ILE A O 1
ATOM 751 N N . MET A 1 99 ? -4.565 11.278 14.811 1.00 59.03 99 MET A N 1
ATOM 752 C CA . MET A 1 99 ? -4.121 11.332 16.210 1.00 59.03 99 MET A CA 1
ATOM 753 C C . MET A 1 99 ? -5.200 11.847 17.175 1.00 59.03 99 MET A C 1
ATOM 755 O O . MET A 1 99 ? -5.206 11.467 18.344 1.00 59.03 99 MET A O 1
ATOM 759 N N . LYS A 1 100 ? -6.105 12.721 16.717 1.00 60.53 100 LYS A N 1
ATOM 760 C CA . LYS A 1 100 ? -7.232 13.202 17.534 1.00 60.53 100 LYS A CA 1
ATOM 761 C C . LYS A 1 100 ? -8.294 12.115 17.682 1.00 60.53 100 LYS A C 1
ATOM 763 O O . LYS A 1 100 ? -8.803 11.918 18.783 1.00 60.53 100 LYS A O 1
ATOM 768 N N . ASP A 1 101 ? -8.543 11.354 16.622 1.00 69.44 101 ASP A N 1
ATOM 769 C CA . ASP A 1 101 ? -9.525 10.272 16.615 1.00 69.44 101 ASP A CA 1
ATOM 770 C C . ASP A 1 101 ? -9.136 9.140 17.576 1.00 69.44 101 ASP A C 1
ATOM 772 O O . ASP A 1 101 ? -9.991 8.623 18.292 1.00 69.44 101 ASP A O 1
ATOM 776 N N . THR A 1 102 ? -7.847 8.802 17.705 1.00 74.94 102 THR A N 1
ATOM 777 C CA . THR A 1 102 ? -7.414 7.774 18.672 1.00 74.94 102 THR A CA 1
ATOM 778 C C . THR A 1 102 ? -7.639 8.196 20.125 1.00 74.94 102 THR A C 1
ATOM 780 O O . THR A 1 102 ? -8.068 7.374 20.936 1.00 74.94 102 THR A O 1
ATOM 783 N N . SER A 1 103 ? -7.415 9.470 20.464 1.00 79.38 103 SER A N 1
ATOM 784 C CA . SER A 1 103 ? -7.683 10.004 21.807 1.00 79.38 103 SER A CA 1
ATOM 785 C C . SER A 1 103 ? -9.179 10.027 22.129 1.00 79.38 103 SER A C 1
ATOM 787 O O . SER A 1 103 ? -9.575 9.619 23.225 1.00 79.38 103 SER A O 1
ATOM 789 N N . VAL A 1 104 ? -10.014 10.442 21.171 1.00 84.75 104 VAL A N 1
ATOM 790 C CA . VAL A 1 104 ? -11.475 10.439 21.322 1.00 84.75 104 VAL A CA 1
ATOM 791 C C . VAL A 1 104 ? -11.983 9.013 21.532 1.00 84.75 104 VAL A C 1
ATOM 793 O O . VAL A 1 104 ? -12.644 8.754 22.536 1.00 84.75 104 VAL A O 1
ATOM 796 N N . ILE A 1 105 ? -11.581 8.065 20.682 1.00 88.38 105 ILE A N 1
ATOM 797 C CA . ILE A 1 105 ? -11.982 6.653 20.788 1.00 88.38 105 ILE A CA 1
ATOM 798 C C . ILE A 1 105 ? -11.579 6.054 22.143 1.00 88.38 105 ILE A C 1
ATOM 800 O O . ILE A 1 105 ? -12.365 5.336 22.767 1.00 88.38 105 ILE A O 1
ATOM 804 N N . GLN A 1 106 ? -10.378 6.358 22.645 1.00 91.44 106 GLN A N 1
ATOM 805 C CA . GLN A 1 106 ? -9.946 5.898 23.970 1.00 91.44 106 GLN A CA 1
ATOM 806 C C . GLN A 1 106 ? -10.809 6.489 25.094 1.00 91.44 106 GLN A C 1
ATOM 808 O O . GLN A 1 106 ? -11.217 5.769 26.011 1.00 91.44 106 GLN A O 1
ATOM 813 N N . SER A 1 107 ? -11.134 7.783 25.022 1.00 92.25 107 SER A N 1
ATOM 814 C CA . SER A 1 107 ? -12.011 8.423 26.007 1.00 92.25 107 SER A CA 1
ATOM 815 C C . SER A 1 107 ? -13.437 7.853 25.984 1.00 92.25 107 SER A C 1
ATOM 817 O O . SER A 1 107 ? -14.009 7.582 27.039 1.00 92.25 107 SER A O 1
ATOM 819 N N . GLU A 1 108 ? -13.989 7.564 24.806 1.00 94.44 108 GLU A N 1
ATOM 820 C CA . GLU A 1 108 ? -15.306 6.938 24.668 1.00 94.44 108 GLU A CA 1
ATOM 821 C C . GLU A 1 108 ? -15.302 5.500 25.191 1.00 94.44 108 GLU A C 1
ATOM 823 O O . GLU A 1 108 ? -16.209 5.097 25.918 1.00 94.44 108 GLU A O 1
ATOM 828 N N . THR A 1 109 ? -14.241 4.742 24.903 1.00 95.69 109 THR A N 1
ATOM 829 C CA . THR A 1 109 ? -14.072 3.368 25.395 1.00 95.69 109 THR A CA 1
ATOM 830 C C . THR A 1 109 ? -14.055 3.327 26.923 1.00 95.69 109 THR A C 1
ATOM 832 O O . THR A 1 109 ? -14.768 2.531 27.536 1.00 95.69 109 THR A O 1
ATOM 835 N N . THR A 1 110 ? -13.284 4.213 27.561 1.00 96.31 110 THR A N 1
ATOM 836 C CA . THR A 1 110 ? -13.233 4.295 29.031 1.00 96.31 110 THR A CA 1
ATOM 837 C C . THR A 1 110 ? -14.567 4.748 29.631 1.00 96.31 110 THR A C 1
ATOM 839 O O . THR A 1 110 ? -15.012 4.172 30.627 1.00 96.31 110 THR A O 1
ATOM 842 N N . ASN A 1 111 ? -15.257 5.707 29.004 1.00 97.69 111 ASN A N 1
ATOM 843 C CA . ASN A 1 111 ? -16.580 6.158 29.436 1.00 97.69 111 ASN A CA 1
ATOM 844 C C . ASN A 1 111 ? -17.629 5.035 29.377 1.00 97.69 111 ASN A C 1
ATOM 846 O O . ASN A 1 111 ? -18.350 4.797 30.351 1.00 97.69 111 ASN A O 1
ATOM 850 N N . LEU A 1 112 ? -17.682 4.305 28.261 1.00 98.19 112 LEU A N 1
ATOM 851 C CA . LEU A 1 112 ? -18.588 3.172 28.089 1.00 98.19 112 LEU A CA 1
ATOM 852 C C . LEU A 1 112 ? -18.288 2.063 29.097 1.00 98.19 112 LEU A C 1
ATOM 854 O O . LEU A 1 112 ? -19.215 1.539 29.713 1.00 98.19 112 LEU A O 1
ATOM 858 N N . GLN A 1 113 ? -17.011 1.756 29.335 1.00 98.00 113 GLN A N 1
ATOM 859 C CA . GLN A 1 113 ? -16.618 0.764 30.333 1.00 98.00 113 GLN A CA 1
ATOM 860 C C . GLN A 1 113 ? -17.077 1.160 31.743 1.00 98.00 113 GLN A C 1
ATOM 862 O O . GLN A 1 113 ? -17.594 0.322 32.485 1.00 98.00 113 GLN A O 1
ATOM 867 N N . GLN A 1 114 ? -16.948 2.438 32.111 1.00 98.06 114 GLN A N 1
ATOM 868 C CA . GLN A 1 114 ? -17.458 2.938 33.387 1.00 98.06 114 GLN A CA 1
ATOM 869 C C . GLN A 1 114 ? -18.980 2.770 33.480 1.00 98.06 114 GLN A C 1
ATOM 871 O O . GLN A 1 114 ? -19.483 2.297 34.500 1.00 98.06 114 GLN A O 1
ATOM 876 N N . ARG A 1 115 ? -19.714 3.090 32.409 1.00 98.25 115 ARG A N 1
ATOM 877 C CA . ARG A 1 115 ? -21.175 2.948 32.364 1.00 98.25 115 ARG A CA 1
ATOM 878 C C . ARG A 1 115 ? -21.620 1.488 32.471 1.00 98.25 115 ARG A C 1
ATOM 880 O O . ARG A 1 115 ? -22.560 1.203 33.209 1.00 98.25 115 ARG A O 1
ATOM 887 N N . ILE A 1 116 ? -20.924 0.569 31.801 1.00 98.38 116 ILE A N 1
ATOM 888 C CA . ILE A 1 116 ? -21.148 -0.881 31.918 1.00 98.38 116 ILE A CA 1
ATOM 889 C C . ILE A 1 116 ? -20.969 -1.330 33.370 1.00 98.38 116 ILE A C 1
ATOM 891 O O . ILE A 1 116 ? -21.826 -2.029 33.914 1.00 98.38 116 ILE A O 1
ATOM 895 N N . ASN A 1 117 ? -19.895 -0.888 34.026 1.00 98.38 117 ASN A N 1
ATOM 896 C CA . ASN A 1 117 ? -19.618 -1.251 35.413 1.00 98.38 117 ASN A CA 1
ATOM 897 C C . ASN A 1 117 ? -20.708 -0.727 36.364 1.00 98.38 117 ASN A C 1
ATOM 899 O O . ASN A 1 117 ? -21.155 -1.462 37.245 1.00 98.38 117 ASN A O 1
ATOM 903 N N . SER A 1 118 ? -21.175 0.511 36.168 1.00 98.31 118 SER A N 1
ATOM 904 C CA . SER A 1 118 ? -22.280 1.080 36.948 1.00 98.31 118 SER A CA 1
ATOM 905 C C . SER A 1 118 ? -23.576 0.286 36.775 1.00 98.31 118 SER A C 1
ATOM 907 O O . SER A 1 118 ? -24.185 -0.100 37.771 1.00 98.31 118 SER A O 1
ATOM 909 N N . LEU A 1 119 ? -23.959 -0.019 35.532 1.00 98.38 119 LEU A N 1
ATOM 910 C CA . LEU A 1 119 ? -25.169 -0.794 35.240 1.00 98.38 119 LEU A CA 1
ATOM 911 C C . LEU A 1 119 ? -25.089 -2.217 35.803 1.00 98.38 119 LEU A C 1
ATOM 913 O O . LEU A 1 119 ? -26.076 -2.734 36.317 1.00 98.38 119 LEU A O 1
ATOM 917 N N . THR A 1 120 ? -23.907 -2.832 35.771 1.00 98.00 120 THR A N 1
ATOM 918 C CA . THR A 1 120 ? -23.681 -4.166 36.346 1.00 98.00 120 THR A CA 1
ATOM 919 C C . THR A 1 120 ? -23.916 -4.168 37.857 1.00 98.00 120 THR A C 1
ATOM 921 O O . THR A 1 120 ? -24.582 -5.060 38.381 1.00 98.00 120 THR A O 1
ATOM 924 N N . GLN A 1 121 ? -23.422 -3.150 38.569 1.00 98.25 121 GLN A N 1
ATOM 925 C CA . GLN A 1 121 ? -23.652 -3.022 40.012 1.00 98.25 121 GLN A CA 1
ATOM 926 C C . GLN A 1 121 ? -25.117 -2.735 40.349 1.00 98.25 121 GLN A C 1
ATOM 928 O O . GLN A 1 121 ? -25.634 -3.25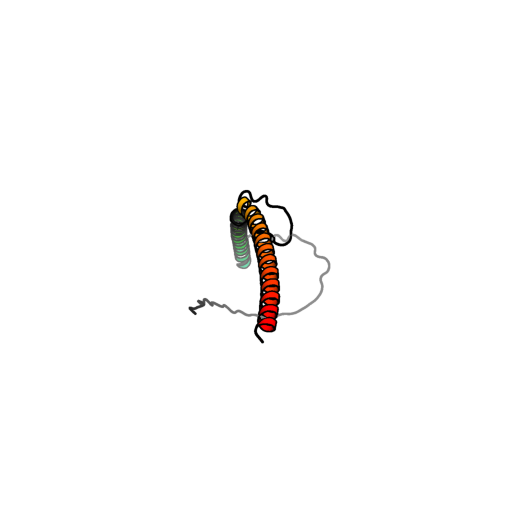4 41.337 1.00 98.25 121 GLN A O 1
ATOM 933 N N . GLU A 1 122 ? -25.784 -1.894 39.559 1.00 98.06 122 GLU A N 1
ATOM 934 C CA . GLU A 1 122 ? -27.199 -1.583 39.758 1.00 98.06 122 GLU A CA 1
ATOM 935 C C . GLU A 1 122 ? -28.077 -2.816 39.535 1.00 98.06 122 GLU A C 1
ATOM 937 O O . GLU A 1 122 ? -28.937 -3.109 40.366 1.00 98.06 122 GLU A O 1
ATOM 942 N N . LEU A 1 123 ? -27.789 -3.593 38.488 1.00 98.19 123 LEU A N 1
ATOM 943 C CA . LEU A 1 123 ? -28.460 -4.859 38.211 1.00 98.19 123 LEU A CA 1
ATOM 944 C C . LEU A 1 123 ? -28.301 -5.847 39.373 1.00 98.19 123 LEU A C 1
ATOM 946 O O . LEU A 1 123 ? -29.287 -6.442 39.801 1.00 98.19 123 LEU A O 1
ATOM 950 N N . GLN A 1 124 ? -27.090 -5.988 39.918 1.00 97.94 124 GLN A N 1
ATOM 951 C CA . GLN A 1 124 ? -26.837 -6.873 41.058 1.00 97.94 124 GLN A CA 1
ATOM 952 C C . GLN A 1 124 ? -27.631 -6.443 42.301 1.00 97.94 124 GLN A C 1
ATOM 954 O O . GLN A 1 124 ? -28.315 -7.258 42.915 1.00 97.94 124 GLN A O 1
ATOM 959 N N . LYS A 1 125 ? -27.621 -5.144 42.624 1.00 97.94 125 LYS A N 1
ATOM 960 C CA . LYS A 1 125 ? -28.415 -4.597 43.736 1.00 97.94 125 LYS A CA 1
ATOM 961 C C . LYS A 1 125 ? -29.916 -4.765 43.516 1.00 97.94 125 LYS A C 1
ATOM 963 O O . LYS A 1 125 ? -30.655 -4.928 44.482 1.00 97.94 125 LYS A O 1
ATOM 968 N N . SER A 1 126 ? -30.382 -4.670 42.272 1.00 97.50 126 SER A N 1
ATOM 969 C CA . SER A 1 126 ? -31.792 -4.877 41.938 1.00 97.50 126 SER A CA 1
ATOM 970 C C . SER A 1 126 ? -32.205 -6.326 42.170 1.00 97.50 126 SER A C 1
ATOM 972 O O . SER A 1 126 ? -33.234 -6.545 42.798 1.00 97.50 126 SER A O 1
ATOM 974 N N . LYS A 1 127 ? -31.379 -7.295 41.754 1.00 97.31 127 LYS A N 1
ATOM 975 C CA . LYS A 1 127 ? -31.629 -8.726 41.989 1.00 97.31 127 LYS A CA 1
ATOM 976 C C . LYS A 1 127 ? -31.714 -9.070 43.475 1.00 97.31 127 LYS A C 1
ATOM 978 O O . LYS A 1 127 ? -32.646 -9.738 43.890 1.00 97.31 127 LYS A O 1
ATOM 983 N N . GLU A 1 128 ? -30.795 -8.557 44.292 1.00 96.44 128 GLU A N 1
ATOM 984 C CA . GLU A 1 128 ? -30.820 -8.787 45.748 1.00 96.44 128 GLU A CA 1
ATOM 985 C C . GLU A 1 128 ? -32.065 -8.186 46.417 1.00 96.44 128 GLU A C 1
ATOM 987 O O . GLU A 1 128 ? -32.569 -8.705 47.410 1.00 96.44 128 GLU A O 1
ATOM 992 N N . ARG A 1 129 ? -32.564 -7.055 45.903 1.00 95.44 129 ARG A N 1
ATOM 993 C CA . ARG A 1 129 ? -33.816 -6.460 46.393 1.00 95.44 129 ARG A CA 1
ATOM 994 C C . ARG A 1 129 ? -35.031 -7.269 45.963 1.00 95.44 129 ARG A C 1
ATOM 996 O O . ARG A 1 129 ? -35.956 -7.390 46.754 1.00 95.44 129 ARG A O 1
ATOM 1003 N N . GLU A 1 130 ? -35.027 -7.771 44.735 1.00 94.56 130 GLU A N 1
ATOM 1004 C CA . GLU A 1 130 ? -36.076 -8.634 44.194 1.00 94.56 130 GLU A CA 1
ATOM 1005 C C . GLU A 1 130 ? -36.185 -9.934 45.002 1.00 94.56 130 GLU A C 1
ATOM 1007 O O . GLU A 1 130 ? -37.262 -10.220 45.510 1.00 94.56 130 GLU A O 1
ATOM 1012 N N . GLU A 1 131 ? -35.067 -10.620 45.262 1.00 93.94 131 GLU A N 1
ATOM 1013 C CA . GLU A 1 131 ? -35.012 -11.832 46.101 1.00 93.94 131 GLU A CA 1
ATOM 1014 C C . GLU A 1 131 ? -35.594 -11.590 47.505 1.00 93.94 131 GLU A C 1
ATOM 1016 O O . GLU A 1 131 ? -36.454 -12.331 47.974 1.00 93.94 131 GLU A O 1
ATOM 1021 N N . ARG A 1 132 ? -35.222 -10.479 48.157 1.00 93.12 132 ARG A N 1
ATOM 1022 C CA . ARG A 1 132 ? -35.790 -10.106 49.467 1.00 93.12 132 ARG A CA 1
ATOM 1023 C C . ARG A 1 132 ? -37.293 -9.839 49.424 1.00 93.12 132 ARG A C 1
ATOM 1025 O O . ARG A 1 132 ? -37.975 -10.049 50.421 1.00 93.12 132 ARG A O 1
ATOM 1032 N N . LEU A 1 133 ? -37.808 -9.293 48.324 1.00 94.75 133 LEU A N 1
ATOM 1033 C CA . LEU A 1 133 ? -39.245 -9.064 48.172 1.00 94.75 133 LEU A CA 1
ATOM 1034 C C . LEU A 1 133 ? -39.986 -10.386 47.958 1.00 94.75 133 LEU A C 1
ATOM 1036 O O . LEU A 1 133 ? -41.069 -10.554 48.517 1.00 94.75 133 LEU A O 1
ATOM 1040 N N . GLU A 1 134 ? -39.397 -11.324 47.213 1.00 92.81 134 GLU A N 1
ATOM 1041 C CA . GLU A 1 134 ? -39.931 -12.680 47.059 1.00 92.81 134 GLU A CA 1
ATOM 1042 C C . GLU A 1 134 ? -40.013 -13.414 48.407 1.00 92.81 134 GLU A C 1
ATOM 1044 O O . GLU A 1 134 ? -41.035 -14.036 48.687 1.00 92.81 134 GLU A O 1
ATOM 1049 N N . GLU A 1 135 ? -39.007 -13.268 49.278 1.00 91.38 135 GLU A N 1
ATOM 1050 C CA . GLU A 1 135 ? -39.015 -13.842 50.636 1.00 91.38 135 GLU A CA 1
ATOM 1051 C C . GLU A 1 135 ? -40.128 -13.283 51.541 1.00 91.38 135 GLU A C 1
ATOM 1053 O O . GLU A 1 135 ? -40.635 -13.998 52.399 1.00 91.38 135 GLU A O 1
ATOM 1058 N N . VAL A 1 136 ? -40.507 -12.008 51.387 1.00 91.62 136 VAL A N 1
ATOM 1059 C CA . VAL A 1 136 ? -41.533 -11.358 52.232 1.00 91.62 136 VAL A CA 1
ATOM 1060 C C . VAL A 1 136 ? -42.959 -11.694 51.784 1.00 91.62 136 VAL A C 1
ATOM 1062 O O . VAL A 1 136 ? -43.892 -11.604 52.581 1.00 91.62 136 VAL A O 1
ATOM 1065 N N . ILE A 1 137 ? -43.142 -12.014 50.503 1.00 89.75 137 ILE A N 1
ATOM 1066 C CA . ILE A 1 137 ? -44.459 -12.274 49.906 1.00 89.75 137 ILE A CA 1
ATOM 1067 C C . ILE A 1 137 ? -44.879 -13.751 50.045 1.00 89.75 137 ILE A C 1
ATOM 1069 O O . ILE A 1 137 ? -46.081 -14.024 50.004 1.00 89.75 137 ILE A O 1
ATOM 1073 N N . GLN A 1 138 ? -43.927 -14.682 50.198 1.00 62.81 138 GLN A N 1
ATOM 1074 C CA . GLN A 1 138 ? -44.188 -16.110 50.461 1.00 62.81 138 GLN A CA 1
ATOM 1075 C C . GLN A 1 138 ? -44.761 -16.364 51.862 1.00 62.81 138 GLN A C 1
ATOM 1077 O O . GLN A 1 138 ? -45.610 -17.281 51.964 1.00 62.81 138 GLN A O 1
#

Organism: NCBI:txid205130

InterPro domains:
  IPR051891 TBK1 and IKBKE adapter proteins [PTHR14432] (9-138)

pLDDT: mean 73.82, std 22.33, range [37.22, 98.69]

Secondary structure (DSSP, 8-state):
------------------------------------TT---HHHHHHHHHHHHHHHHHHHHHHHHHHHHHHHHHHHHHS----SS-------TT-HHHHHHHHHHHHHHHHHHHHHHHHHHHHHHHHHHHHHHHHHH-

Radius of gyration: 41.21 Å; chains: 1; bounding box: 95×50×100 Å

Foldseek 3Di:
DDDDDDDDDDDDDDDDDDDDDDDDDDDDDPPVPPDPPPDPDVVNVVVVVVVVVVVVVVVVVVVVVVVVVVVVVVCCLVPVDPPPPDDPDDPNPVCVVVVVVVVVVVVVVVVVVVVVVVVVVVVVVVVVVVVVVVVVVD

Sequence (138 aa):
MMDLFGRGELGLLGGGEGLRDDVGVPGISWSASRLPDDMYPASGLALAAAYHDIKTRLASLERENSSIKKKLKHYEVKFPMISEFGEERMLCCSCEPIMKDTSVIQSETTNLQQRINSLTQELQKSKEREERLEEVIQ